Protein AF-A0A1B9L8H4-F1 (afdb_monomer_lite)

Secondary structure (DSSP, 8-state):
---HHHHHHHHHHHHHHHHHHHHTT----HHHHHHHHHHHTTSS-HHHHHHHHHHHHHHHSSSTTTGGG-STT-

Radius of gyration: 13.21 Å; chains: 1; bounding box: 26×26×33 Å

Foldseek 3Di:
DDDPVRLVVVVVVVVVVQVVCVVVVNDDDPLVVLLNVLCSVVVDPPVRSVVQQVVCCVVPVDSPCSLVPDPSSD

Structure (mmCIF, N/CA/C/O backbone):
data_AF-A0A1B9L8H4-F1
#
_entry.id   AF-A0A1B9L8H4-F1
#
loop_
_atom_site.group_PDB
_atom_site.id
_atom_site.type_symbol
_atom_site.label_atom_id
_atom_site.label_alt_id
_atom_site.label_comp_id
_atom_site.label_asym_id
_atom_site.label_entity_id
_atom_site.label_seq_id
_atom_site.pdbx_PDB_ins_code
_atom_site.Cartn_x
_atom_site.Cartn_y
_atom_site.Cartn_z
_atom_site.occupancy
_atom_site.B_iso_or_equiv
_atom_site.auth_seq_id
_atom_site.auth_comp_id
_atom_site.auth_asym_id
_atom_site.auth_atom_id
_atom_site.pdbx_PDB_model_num
ATOM 1 N N . MET A 1 1 ? 6.117 8.498 -13.740 1.00 70.00 1 MET A N 1
ATOM 2 C CA . MET A 1 1 ? 5.685 7.089 -13.844 1.00 70.00 1 MET A CA 1
ATOM 3 C C . MET A 1 1 ? 6.892 6.269 -14.240 1.00 70.00 1 MET A C 1
ATOM 5 O O . MET A 1 1 ? 7.704 6.794 -14.993 1.00 70.00 1 MET A O 1
ATOM 9 N N . MET A 1 2 ? 7.005 5.051 -13.714 1.00 82.00 2 MET A 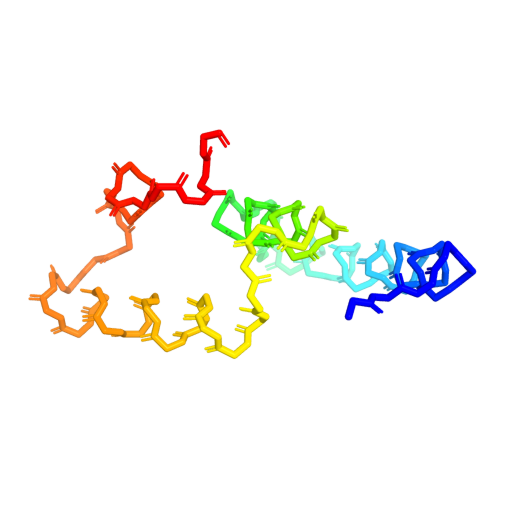N 1
ATOM 10 C CA . MET A 1 2 ? 8.098 4.129 -14.041 1.00 82.00 2 MET A CA 1
ATOM 11 C C . MET A 1 2 ? 8.012 3.661 -15.501 1.00 82.00 2 MET A C 1
ATOM 13 O O . MET A 1 2 ? 6.902 3.475 -16.018 1.00 82.00 2 MET A O 1
ATOM 17 N N . THR A 1 3 ? 9.158 3.441 -16.146 1.00 89.12 3 THR A N 1
ATOM 18 C CA . THR A 1 3 ? 9.228 2.714 -17.425 1.00 89.12 3 THR A CA 1
ATOM 19 C C . THR A 1 3 ? 8.890 1.229 -17.226 1.00 89.12 3 THR A C 1
ATOM 21 O O . THR A 1 3 ? 8.918 0.743 -16.094 1.00 89.12 3 THR A O 1
ATOM 24 N N . PRO A 1 4 ? 8.562 0.475 -18.291 1.00 89.50 4 PRO A N 1
ATOM 25 C CA . PRO A 1 4 ? 8.330 -0.967 -18.183 1.00 89.50 4 PRO A CA 1
ATOM 26 C C . PRO A 1 4 ? 9.492 -1.727 -17.527 1.00 89.50 4 PRO A C 1
ATOM 28 O O . PRO A 1 4 ? 9.261 -2.568 -16.664 1.00 89.50 4 PRO A O 1
ATOM 31 N N . GLU A 1 5 ? 10.732 -1.380 -17.868 1.00 91.00 5 GLU A N 1
ATOM 32 C CA . GLU A 1 5 ? 11.940 -2.006 -17.320 1.00 91.00 5 GLU A CA 1
ATOM 33 C C . GLU A 1 5 ? 12.134 -1.658 -15.836 1.00 91.00 5 GLU A C 1
ATOM 35 O O . GLU A 1 5 ? 12.533 -2.502 -15.033 1.00 91.00 5 GLU A O 1
ATOM 40 N N . GLU A 1 6 ? 11.823 -0.417 -15.450 1.00 88.62 6 GLU A N 1
ATOM 41 C CA . GLU A 1 6 ? 11.835 0.006 -14.047 1.00 88.62 6 GLU A CA 1
ATOM 42 C C . GLU A 1 6 ? 10.768 -0.730 -13.231 1.00 88.62 6 GLU A C 1
ATOM 44 O O . GLU A 1 6 ? 11.056 -1.153 -12.112 1.00 88.62 6 GLU A O 1
ATOM 49 N N . LYS A 1 7 ? 9.567 -0.936 -13.794 1.00 88.56 7 LYS A N 1
ATOM 50 C CA . LYS A 1 7 ? 8.501 -1.716 -13.147 1.00 88.56 7 LYS A CA 1
ATOM 51 C C . LYS A 1 7 ? 8.917 -3.169 -12.940 1.00 88.56 7 LYS A C 1
ATOM 53 O O . LYS A 1 7 ? 8.730 -3.692 -11.848 1.00 88.56 7 LYS A O 1
ATOM 58 N N . GLU A 1 8 ? 9.492 -3.812 -13.954 1.00 89.31 8 GLU A N 1
ATOM 59 C CA . GLU A 1 8 ? 9.916 -5.216 -13.869 1.00 89.31 8 GLU A CA 1
ATOM 60 C C . GLU A 1 8 ? 10.995 -5.416 -12.797 1.00 89.31 8 GLU A C 1
ATOM 62 O O . GLU A 1 8 ? 10.856 -6.272 -11.922 1.00 89.31 8 GLU A O 1
ATOM 67 N N . LYS A 1 9 ? 12.013 -4.548 -12.787 1.00 88.75 9 LYS A N 1
ATOM 68 C CA . LYS A 1 9 ? 13.051 -4.560 -11.751 1.00 88.75 9 LYS A CA 1
ATOM 69 C C . LYS A 1 9 ? 12.480 -4.300 -10.357 1.00 88.75 9 LYS A C 1
ATOM 71 O O . LYS A 1 9 ? 12.923 -4.903 -9.381 1.00 88.75 9 LYS A O 1
ATOM 76 N N . TRP A 1 10 ? 11.525 -3.381 -10.248 1.00 88.25 10 TRP A N 1
ATOM 77 C CA . TRP A 1 10 ? 10.891 -3.067 -8.975 1.00 88.25 10 TRP A CA 1
ATOM 78 C C . TRP A 1 10 ? 10.095 -4.263 -8.438 1.00 88.25 10 TRP A C 1
ATOM 80 O O . TRP A 1 10 ? 10.281 -4.621 -7.280 1.00 88.25 10 TRP A O 1
ATOM 90 N N . ILE A 1 11 ? 9.312 -4.944 -9.283 1.00 88.19 11 ILE A N 1
ATOM 91 C CA . ILE A 1 11 ? 8.564 -6.162 -8.919 1.00 88.19 11 ILE A CA 1
ATOM 92 C C . ILE A 1 11 ? 9.503 -7.257 -8.392 1.00 88.19 11 ILE A C 1
ATOM 94 O O . ILE A 1 11 ? 9.196 -7.905 -7.389 1.00 88.19 11 ILE A O 1
ATOM 98 N N . GLU A 1 12 ? 10.654 -7.462 -9.038 1.00 88.94 12 GLU A N 1
ATOM 99 C CA . GLU A 1 12 ? 11.646 -8.452 -8.602 1.00 88.94 12 GLU A CA 1
ATOM 100 C C . GLU A 1 12 ? 12.186 -8.140 -7.197 1.00 88.94 12 GLU A C 1
ATOM 102 O O . GLU A 1 12 ? 12.125 -8.991 -6.309 1.00 88.94 12 GLU A O 1
ATOM 107 N N . VAL A 1 13 ? 12.637 -6.902 -6.965 1.00 85.00 13 VAL A N 1
ATOM 108 C CA . VAL A 1 13 ? 13.155 -6.465 -5.655 1.00 85.00 13 VAL A CA 1
ATOM 109 C C . VAL A 1 13 ? 12.075 -6.547 -4.573 1.00 85.00 13 VAL A C 1
ATOM 111 O O . VAL A 1 13 ? 12.338 -6.981 -3.448 1.00 85.00 13 VAL A O 1
ATOM 114 N N . ASN A 1 14 ? 10.840 -6.167 -4.903 1.00 87.31 14 ASN A N 1
ATOM 115 C CA . ASN A 1 14 ? 9.753 -6.164 -3.933 1.00 87.31 14 ASN A CA 1
ATOM 116 C C . ASN A 1 14 ? 9.334 -7.584 -3.530 1.00 87.31 14 ASN A C 1
ATOM 118 O O . ASN A 1 14 ? 8.977 -7.825 -2.376 1.00 87.31 14 ASN A O 1
ATOM 122 N N . ARG A 1 15 ? 9.462 -8.559 -4.439 1.00 89.38 15 ARG A N 1
ATOM 123 C CA . ARG A 1 15 ? 9.238 -9.975 -4.129 1.00 89.38 15 ARG A CA 1
ATOM 124 C C . ARG A 1 15 ? 10.189 -10.488 -3.046 1.00 89.38 15 ARG A C 1
ATOM 126 O O . ARG A 1 15 ? 9.747 -11.208 -2.151 1.00 89.38 15 ARG A O 1
ATOM 133 N N . GLU A 1 16 ? 11.472 -10.138 -3.114 1.00 88.56 16 GLU A N 1
ATOM 134 C CA . GLU A 1 16 ? 12.456 -10.535 -2.097 1.00 88.56 16 GLU A CA 1
ATOM 135 C C . GLU A 1 16 ? 12.155 -9.882 -0.743 1.00 88.56 16 GLU A C 1
ATOM 137 O O . GLU A 1 16 ? 12.143 -10.562 0.285 1.00 88.56 16 GLU A O 1
ATOM 142 N N . SER A 1 17 ? 11.824 -8.588 -0.750 1.00 89.75 17 SER A N 1
ATOM 143 C CA . SER A 1 17 ? 11.421 -7.846 0.452 1.00 89.75 17 SER A CA 1
ATOM 144 C C . SER A 1 17 ? 10.201 -8.481 1.135 1.00 89.75 17 SER A C 1
ATOM 146 O O . SER A 1 17 ? 10.233 -8.787 2.330 1.00 89.75 17 SER A O 1
ATOM 148 N N . LYS A 1 18 ? 9.148 -8.789 0.367 1.00 90.75 18 LYS A N 1
ATOM 149 C CA . LYS A 1 18 ? 7.939 -9.459 0.873 1.00 90.75 18 LYS A CA 1
ATOM 150 C C . LYS A 1 18 ? 8.227 -10.845 1.439 1.00 90.75 18 LYS A C 1
ATOM 152 O O . LYS A 1 18 ? 7.629 -11.223 2.443 1.00 90.75 18 LYS A O 1
ATOM 157 N N . ALA A 1 19 ? 9.149 -11.598 0.836 1.00 91.00 19 ALA A N 1
ATOM 158 C CA . ALA A 1 19 ? 9.556 -12.897 1.365 1.00 91.00 19 ALA A CA 1
ATOM 159 C C . ALA A 1 19 ? 10.218 -12.768 2.747 1.00 91.00 19 ALA A C 1
ATOM 161 O O . ALA A 1 19 ? 9.925 -13.570 3.632 1.00 91.00 19 ALA A O 1
ATOM 162 N N . ILE A 1 20 ? 11.051 -11.743 2.960 1.00 92.56 20 ILE A N 1
ATOM 163 C CA . ILE A 1 20 ? 11.658 -11.453 4.270 1.00 92.56 20 ILE A CA 1
ATOM 164 C C . ILE A 1 20 ? 10.577 -11.079 5.291 1.00 92.56 20 ILE A C 1
ATOM 166 O O . ILE A 1 20 ? 10.522 -11.671 6.366 1.00 92.56 20 ILE A O 1
ATOM 170 N N . LEU A 1 21 ? 9.667 -10.165 4.944 1.00 91.62 21 LEU A N 1
ATOM 171 C CA . LEU A 1 21 ? 8.577 -9.750 5.836 1.00 91.62 21 LEU A CA 1
ATOM 172 C C . LEU A 1 21 ? 7.630 -10.907 6.186 1.00 91.62 21 LEU A C 1
ATOM 174 O O . LEU A 1 21 ? 7.138 -10.990 7.313 1.00 91.62 21 LEU A O 1
ATOM 178 N N . ALA A 1 22 ? 7.402 -11.834 5.254 1.00 94.25 22 ALA A N 1
ATOM 179 C CA . ALA A 1 22 ? 6.609 -13.033 5.501 1.00 94.25 22 ALA A CA 1
ATOM 180 C C . ALA A 1 22 ? 7.259 -13.957 6.547 1.00 94.25 22 ALA A C 1
ATOM 182 O O . ALA A 1 22 ? 6.544 -14.541 7.362 1.00 94.25 22 ALA A O 1
ATOM 183 N N . LEU A 1 23 ? 8.597 -14.055 6.584 1.00 95.31 23 LEU A N 1
ATOM 184 C CA . LEU A 1 23 ? 9.309 -14.808 7.630 1.00 95.31 23 LEU A CA 1
ATOM 185 C C . LEU A 1 23 ? 9.087 -14.211 9.026 1.00 95.31 23 LEU A C 1
ATOM 187 O O . LEU A 1 23 ? 9.097 -14.942 10.014 1.00 95.31 23 LEU A O 1
ATOM 191 N N . GLU A 1 24 ? 8.856 -12.902 9.104 1.00 93.50 24 GLU A N 1
ATOM 192 C CA . GLU A 1 24 ? 8.599 -12.173 10.350 1.00 93.50 24 GLU A CA 1
ATOM 193 C C . GLU A 1 24 ? 7.101 -12.087 10.700 1.00 93.50 24 GLU A C 1
ATOM 195 O O . GLU A 1 24 ? 6.733 -11.517 11.727 1.00 93.50 24 GLU A O 1
ATOM 200 N N . GLY A 1 25 ? 6.220 -12.653 9.866 1.00 90.94 25 GLY A N 1
ATOM 201 C CA . GLY A 1 25 ? 4.768 -12.550 10.036 1.00 90.94 25 GLY A CA 1
ATOM 202 C C . GLY A 1 25 ? 4.216 -11.140 9.794 1.00 90.94 25 GLY A C 1
ATOM 203 O O . GLY A 1 25 ? 3.114 -10.830 10.242 1.00 90.94 25 GLY A O 1
ATOM 204 N N . LEU A 1 26 ? 4.973 -10.285 9.100 1.00 87.75 26 LEU A N 1
ATOM 205 C CA . LEU A 1 26 ? 4.608 -8.905 8.756 1.00 87.75 26 LEU A CA 1
ATOM 206 C C . LEU A 1 26 ? 3.922 -8.786 7.387 1.00 87.75 26 LEU A C 1
ATOM 208 O O . LEU A 1 26 ? 3.507 -7.698 6.992 1.00 87.75 26 LEU A O 1
ATOM 212 N N . TYR A 1 27 ? 3.810 -9.897 6.664 1.00 86.94 27 TYR A N 1
ATOM 213 C CA . TYR A 1 27 ? 3.170 -9.986 5.359 1.00 86.94 27 TYR A CA 1
ATOM 214 C C . TYR A 1 27 ? 2.416 -11.329 5.252 1.00 86.94 27 TYR A C 1
ATOM 216 O O . TYR A 1 27 ? 2.919 -12.325 5.787 1.00 86.94 27 TYR A O 1
ATOM 224 N N . PRO A 1 28 ? 1.225 -11.405 4.610 1.00 79.31 28 PRO A N 1
ATOM 225 C CA . PRO A 1 28 ? 0.582 -10.422 3.720 1.00 79.31 28 PRO A CA 1
ATOM 226 C C . PRO A 1 28 ? 0.051 -9.157 4.404 1.00 79.31 28 PRO A C 1
ATOM 228 O O . PRO A 1 28 ? -0.367 -9.188 5.560 1.00 79.31 28 PRO A O 1
ATOM 231 N N . ASN A 1 29 ? 0.045 -8.052 3.654 1.00 87.88 29 ASN A N 1
ATOM 232 C CA . ASN A 1 29 ? -0.503 -6.762 4.064 1.00 87.88 29 ASN A CA 1
ATOM 233 C C . ASN A 1 29 ? -1.336 -6.163 2.919 1.00 87.88 29 ASN A C 1
ATOM 235 O O . ASN A 1 29 ? -0.793 -5.604 1.971 1.00 87.88 29 ASN A O 1
ATOM 239 N N . GLU A 1 30 ? -2.661 -6.251 3.045 1.00 89.44 30 GLU A N 1
ATOM 240 C CA . GLU A 1 30 ? -3.618 -5.827 2.010 1.00 89.44 30 GLU A CA 1
ATOM 241 C C . GLU A 1 30 ? -3.489 -4.344 1.632 1.00 89.44 30 GLU A C 1
ATOM 243 O O . GLU A 1 30 ? -3.734 -3.967 0.488 1.00 89.44 30 GLU A O 1
ATOM 248 N N . ILE A 1 31 ? -3.102 -3.487 2.584 1.00 90.94 31 ILE A N 1
ATOM 249 C CA . ILE A 1 31 ? -2.919 -2.057 2.315 1.00 90.94 31 ILE A CA 1
ATOM 250 C C . ILE A 1 31 ? -1.676 -1.828 1.469 1.00 90.94 31 ILE A C 1
ATOM 252 O O . ILE A 1 31 ? -1.714 -1.018 0.547 1.00 90.94 31 ILE A O 1
ATOM 256 N N . ASP A 1 32 ? -0.595 -2.531 1.790 1.00 90.38 32 ASP A N 1
ATOM 257 C CA . ASP A 1 32 ? 0.665 -2.427 1.061 1.00 90.38 32 ASP A CA 1
ATOM 258 C C . ASP A 1 32 ? 0.491 -2.910 -0.385 1.00 90.38 32 ASP A C 1
ATOM 260 O O . ASP A 1 32 ? 0.856 -2.203 -1.320 1.00 90.38 32 ASP A O 1
ATOM 264 N N . ASP A 1 33 ? -0.203 -4.038 -0.572 1.00 91.38 33 ASP A N 1
ATOM 265 C CA . ASP A 1 33 ? -0.503 -4.594 -1.896 1.00 91.38 33 ASP A CA 1
ATOM 266 C C . ASP A 1 33 ? -1.334 -3.649 -2.766 1.00 91.38 33 ASP A C 1
ATOM 268 O O . ASP A 1 33 ? -1.003 -3.416 -3.929 1.00 91.38 33 ASP A O 1
ATOM 272 N N . ALA A 1 34 ? -2.388 -3.059 -2.201 1.00 92.81 34 ALA A N 1
ATOM 273 C CA . ALA A 1 34 ? -3.232 -2.120 -2.931 1.00 92.81 34 ALA A CA 1
ATOM 274 C C . ALA A 1 34 ? -2.492 -0.817 -3.285 1.00 92.81 34 ALA A C 1
ATOM 276 O O . ALA A 1 34 ? -2.734 -0.233 -4.344 1.00 92.81 34 ALA A O 1
ATOM 277 N N . ILE A 1 35 ? -1.594 -0.344 -2.412 1.00 93.00 35 ILE A N 1
ATOM 278 C CA . ILE A 1 35 ? -0.750 0.826 -2.694 1.00 93.00 35 ILE A CA 1
ATOM 279 C C . ILE A 1 35 ? 0.230 0.505 -3.821 1.00 93.00 35 ILE A C 1
ATOM 281 O O . ILE A 1 35 ? 0.352 1.288 -4.761 1.00 93.00 35 ILE A O 1
ATOM 285 N N . GLU A 1 36 ? 0.905 -0.638 -3.747 1.00 91.62 36 GLU A N 1
ATOM 286 C CA . GLU A 1 36 ? 1.839 -1.113 -4.765 1.00 91.62 36 GLU A CA 1
ATOM 287 C C . GLU A 1 36 ? 1.190 -1.207 -6.146 1.00 91.62 36 GLU A C 1
ATOM 289 O O . GLU A 1 36 ? 1.708 -0.633 -7.106 1.00 91.62 36 GLU A O 1
ATOM 294 N N . GLU A 1 37 ? 0.029 -1.854 -6.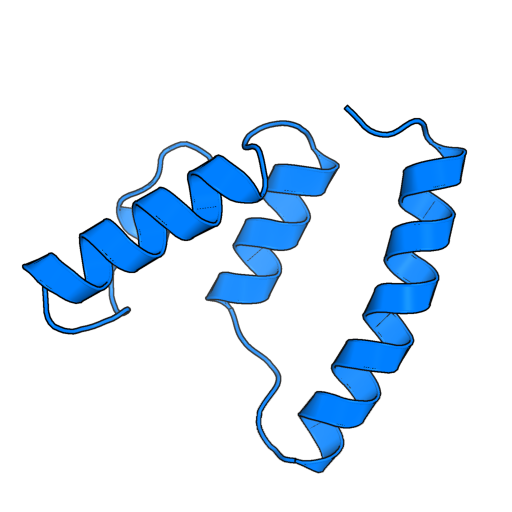241 1.00 92.19 37 GLU A N 1
ATOM 295 C CA . GLU A 1 37 ? -0.720 -1.978 -7.493 1.00 92.19 37 GLU A CA 1
ATOM 296 C C . GLU A 1 37 ? -1.069 -0.597 -8.074 1.00 92.19 37 GLU A C 1
ATOM 298 O O . GLU A 1 37 ? -0.778 -0.296 -9.235 1.00 92.19 37 GLU A O 1
ATOM 303 N N . ALA A 1 38 ? -1.619 0.295 -7.246 1.00 93.44 38 ALA A N 1
ATOM 304 C CA . ALA A 1 38 ? -2.007 1.632 -7.677 1.00 93.44 38 ALA A CA 1
ATOM 305 C C . ALA A 1 38 ? -0.805 2.501 -8.094 1.00 93.44 38 ALA A C 1
ATOM 307 O O . ALA A 1 38 ? -0.926 3.328 -9.005 1.00 93.44 38 ALA A O 1
ATOM 308 N N . VAL A 1 39 ? 0.359 2.326 -7.458 1.00 92.12 39 VAL A N 1
ATOM 309 C CA . VAL A 1 39 ? 1.605 3.016 -7.827 1.00 92.12 39 VAL A CA 1
ATOM 310 C C . VAL A 1 39 ? 2.150 2.489 -9.151 1.00 92.12 39 VAL A C 1
ATOM 312 O O . VAL A 1 39 ? 2.520 3.290 -10.017 1.00 92.12 39 VAL A O 1
ATOM 315 N N . LEU A 1 40 ? 2.158 1.168 -9.347 1.00 90.25 40 LEU A N 1
ATOM 316 C CA . LEU A 1 40 ? 2.590 0.547 -10.599 1.00 90.25 40 LEU A CA 1
ATOM 317 C C . LEU A 1 40 ? 1.704 0.955 -11.780 1.00 90.25 40 LEU A C 1
ATOM 319 O O . LEU A 1 40 ? 2.221 1.200 -12.875 1.00 90.25 40 LEU A O 1
ATOM 323 N N . ASP A 1 41 ? 0.402 1.118 -11.564 1.00 91.56 41 ASP A N 1
ATOM 324 C CA . ASP A 1 41 ? -0.535 1.621 -12.577 1.00 91.56 41 ASP A CA 1
ATOM 325 C C . ASP A 1 41 ? -0.472 3.140 -12.768 1.00 91.56 41 ASP A C 1
ATOM 327 O O . ASP A 1 41 ? -1.051 3.686 -13.708 1.00 91.56 41 ASP A O 1
ATOM 331 N N . GLY A 1 42 ? 0.238 3.848 -11.888 1.00 91.94 42 GLY A N 1
ATOM 332 C CA . GLY A 1 42 ? 0.321 5.304 -11.906 1.00 91.94 42 GLY A CA 1
ATOM 333 C C . GLY A 1 42 ? -0.977 6.006 -11.492 1.00 91.94 42 GLY A C 1
ATOM 334 O O . GLY A 1 42 ? -1.124 7.199 -11.764 1.00 91.94 42 GLY A O 1
ATOM 335 N N . ARG A 1 43 ? -1.900 5.293 -10.829 1.00 94.75 43 ARG A N 1
ATOM 336 C CA . ARG A 1 43 ? -3.135 5.841 -10.236 1.00 94.75 43 ARG A CA 1
ATOM 337 C C . ARG A 1 43 ? -2.834 6.756 -9.048 1.00 94.75 43 ARG A C 1
ATOM 339 O O . ARG A 1 43 ? -3.549 7.728 -8.817 1.00 94.75 43 ARG A O 1
ATOM 346 N N . VAL A 1 44 ? -1.763 6.462 -8.313 1.00 95.69 44 VAL A N 1
ATOM 347 C CA . VAL A 1 44 ? -1.293 7.238 -7.160 1.00 95.69 44 VAL A CA 1
ATOM 348 C C . VAL A 1 44 ? 0.235 7.286 -7.150 1.00 95.69 44 VAL A C 1
ATOM 350 O O . VAL A 1 44 ? 0.902 6.437 -7.735 1.00 95.69 44 VAL A O 1
ATOM 353 N N . THR A 1 45 ? 0.820 8.290 -6.499 1.00 93.88 45 THR A N 1
ATOM 354 C CA . THR A 1 45 ? 2.263 8.272 -6.196 1.00 93.88 45 THR A CA 1
ATOM 355 C C . THR A 1 45 ? 2.498 7.648 -4.826 1.00 93.88 45 THR A C 1
ATOM 357 O O . THR A 1 45 ? 1.676 7.824 -3.930 1.00 93.88 45 THR A O 1
ATOM 360 N N . GLU A 1 46 ? 3.644 6.996 -4.624 1.00 90.88 46 GLU A N 1
ATOM 361 C CA . GLU A 1 46 ? 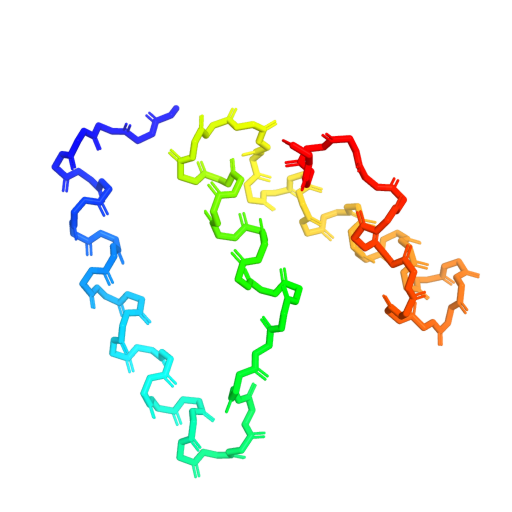4.019 6.425 -3.320 1.00 90.88 46 GLU A CA 1
ATOM 362 C C . GLU A 1 46 ? 3.916 7.470 -2.196 1.00 90.88 46 GLU A C 1
ATOM 364 O O . GLU A 1 46 ? 3.269 7.244 -1.174 1.00 90.88 46 GLU A O 1
ATOM 369 N N . ARG A 1 47 ? 4.453 8.677 -2.432 1.00 94.38 47 ARG A N 1
ATOM 370 C CA . ARG A 1 47 ? 4.375 9.793 -1.478 1.00 94.38 47 ARG A CA 1
ATOM 371 C C . ARG A 1 47 ? 2.932 10.146 -1.116 1.00 94.38 47 ARG A C 1
ATOM 373 O O . ARG A 1 47 ? 2.633 10.328 0.060 1.00 94.38 47 ARG A O 1
ATOM 380 N N . GLN A 1 48 ? 2.047 10.234 -2.108 1.00 96.06 48 GLN A N 1
ATOM 381 C CA . GLN A 1 48 ? 0.636 10.532 -1.870 1.00 96.06 48 GLN A CA 1
ATOM 382 C C . GLN A 1 48 ? -0.041 9.418 -1.063 1.00 96.06 48 GLN A C 1
ATOM 384 O O . GLN A 1 48 ? -0.712 9.716 -0.078 1.00 96.06 48 GLN A O 1
ATOM 389 N N . ALA A 1 49 ? 0.160 8.151 -1.430 1.00 95.38 49 ALA A N 1
ATOM 390 C CA . ALA A 1 49 ? -0.437 7.020 -0.723 1.00 95.38 49 ALA A CA 1
ATOM 391 C C . ALA A 1 49 ? -0.012 6.976 0.758 1.00 95.38 49 ALA A C 1
ATOM 393 O O . ALA A 1 49 ? -0.851 6.801 1.647 1.00 95.38 49 ALA A O 1
ATOM 394 N N . VAL A 1 50 ? 1.272 7.229 1.037 1.00 94.00 50 VAL A N 1
ATOM 395 C CA . VAL A 1 50 ? 1.827 7.305 2.398 1.00 94.00 50 VAL A CA 1
ATOM 396 C C . VAL A 1 50 ? 1.238 8.482 3.180 1.00 94.00 50 VAL A C 1
ATOM 398 O O . VAL A 1 50 ? 0.778 8.302 4.310 1.00 94.00 50 VAL A O 1
ATOM 401 N N . GLU A 1 51 ? 1.216 9.685 2.596 1.00 97.50 51 GLU A N 1
ATOM 402 C CA . GLU A 1 51 ? 0.645 10.881 3.231 1.00 97.50 51 GLU A CA 1
ATOM 403 C C . GLU A 1 51 ? -0.845 10.678 3.566 1.00 97.50 51 GLU A C 1
ATOM 405 O O . GLU A 1 51 ? -1.293 10.989 4.676 1.00 97.50 51 GLU A O 1
ATOM 410 N N . GLU A 1 52 ? -1.609 10.087 2.646 1.00 97.19 52 GLU A N 1
ATOM 411 C CA . GLU A 1 52 ? -3.030 9.798 2.824 1.00 97.19 52 GLU A CA 1
ATOM 412 C C . GLU A 1 52 ? -3.302 8.696 3.856 1.00 97.19 52 GLU A C 1
ATOM 414 O O . GLU A 1 52 ? -4.281 8.805 4.606 1.00 97.19 52 GLU A O 1
ATOM 419 N N . CYS A 1 53 ? -2.468 7.652 3.914 1.00 95.69 53 CYS A N 1
ATOM 420 C CA . CYS A 1 53 ? -2.559 6.581 4.911 1.00 95.69 53 CYS A CA 1
ATOM 421 C C . CYS A 1 53 ? -2.240 7.112 6.312 1.00 95.69 53 CYS A C 1
ATOM 423 O O . CYS A 1 53 ? -3.029 6.947 7.247 1.00 95.69 53 CYS A O 1
ATOM 425 N N . LEU A 1 54 ? -1.144 7.864 6.453 1.00 96.38 54 LEU A N 1
ATOM 426 C CA . LEU A 1 54 ? -0.784 8.523 7.709 1.00 96.38 54 LEU A CA 1
ATOM 427 C C . LEU A 1 54 ? -1.876 9.493 8.171 1.00 96.38 54 LEU A C 1
ATOM 429 O O . LEU A 1 54 ? -2.215 9.522 9.357 1.00 96.38 54 LEU A O 1
ATOM 433 N N . GLY A 1 55 ? -2.444 10.276 7.251 1.00 97.88 55 GLY A N 1
ATOM 434 C CA . GLY A 1 55 ? -3.570 11.164 7.534 1.00 97.88 55 GLY A CA 1
ATOM 435 C C . GLY A 1 55 ? -4.797 10.404 8.041 1.00 97.88 55 GLY A C 1
ATOM 436 O O . GLY A 1 55 ? -5.394 10.794 9.051 1.00 97.88 55 GLY A O 1
ATOM 437 N N . TYR A 1 56 ? -5.134 9.284 7.396 1.00 97.75 56 TYR A N 1
ATOM 438 C CA . TYR A 1 56 ? -6.251 8.430 7.794 1.00 97.75 56 TYR A CA 1
ATOM 439 C C . TYR A 1 56 ? -6.047 7.848 9.194 1.00 97.75 56 TYR A C 1
ATOM 441 O O . TYR A 1 56 ? -6.879 8.055 10.077 1.00 97.75 56 TYR A O 1
ATOM 449 N N . VAL A 1 57 ? -4.906 7.203 9.441 1.00 97.00 57 VAL A N 1
ATOM 450 C CA . VAL A 1 57 ? -4.597 6.581 10.735 1.00 97.00 57 VAL A CA 1
ATOM 451 C C . VAL A 1 57 ? -4.568 7.619 11.855 1.00 97.00 57 VAL A C 1
ATOM 453 O O . VAL A 1 57 ? -5.092 7.377 12.943 1.00 97.00 57 VAL A O 1
ATOM 456 N N . LYS A 1 58 ? -4.030 8.820 11.605 1.00 98.00 58 LYS A N 1
ATOM 457 C CA . LYS A 1 58 ? -4.034 9.903 12.602 1.00 98.00 58 LYS A CA 1
ATOM 458 C C . LYS A 1 58 ? -5.446 10.330 12.994 1.00 98.00 58 LYS A C 1
ATOM 460 O O . LYS A 1 58 ? -5.670 10.579 14.183 1.00 98.00 58 LYS A O 1
ATOM 465 N N . LYS A 1 59 ? -6.369 10.402 12.031 1.00 98.00 59 LYS A N 1
ATOM 466 C CA . LYS A 1 59 ? -7.764 10.816 12.239 1.00 98.00 59 LYS A CA 1
ATOM 467 C C . LYS A 1 59 ? -8.622 9.707 12.850 1.00 98.00 59 LYS A C 1
ATOM 469 O O . LYS A 1 59 ? -9.370 9.970 13.784 1.00 98.00 59 LYS A O 1
ATOM 474 N N . HIS A 1 60 ? -8.501 8.486 12.341 1.00 97.56 60 HIS A N 1
ATOM 475 C CA . HIS A 1 60 ? -9.397 7.372 12.658 1.00 97.56 60 HIS A CA 1
ATOM 476 C C . HIS A 1 60 ? -8.841 6.416 13.718 1.00 97.56 60 HIS A C 1
ATOM 478 O O . HIS A 1 60 ? -9.585 5.594 14.242 1.00 97.56 60 HIS A O 1
ATOM 484 N N . LYS A 1 61 ? -7.548 6.527 14.057 1.00 96.56 61 LYS A N 1
ATOM 485 C CA . LYS A 1 61 ? -6.835 5.636 14.995 1.00 96.56 61 LYS A CA 1
ATOM 486 C C . LYS A 1 61 ? -6.900 4.157 14.599 1.00 96.56 61 LYS A C 1
ATOM 488 O O . LYS A 1 61 ? -6.741 3.275 15.434 1.00 96.56 61 LYS A O 1
ATOM 493 N N . THR A 1 62 ? -7.126 3.895 13.319 1.00 94.56 62 THR A N 1
ATOM 494 C CA . THR A 1 62 ? -7.168 2.567 12.719 1.00 94.56 62 THR A CA 1
ATOM 495 C C . THR A 1 62 ? -6.813 2.678 11.243 1.00 94.56 62 THR A C 1
ATOM 497 O O . THR A 1 62 ? -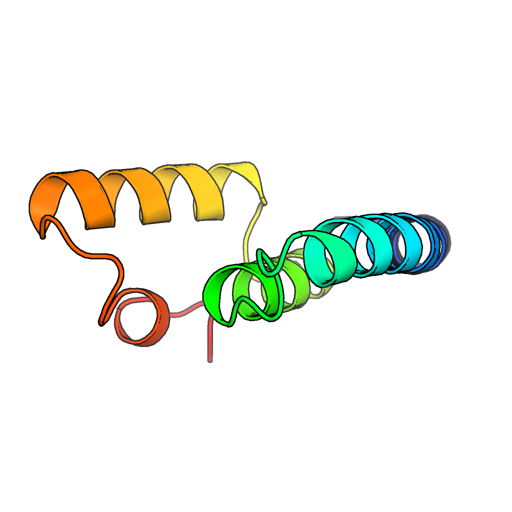6.947 3.748 10.647 1.00 94.56 62 THR A O 1
ATOM 500 N N . GLN A 1 63 ? -6.353 1.574 10.670 1.00 93.00 63 GLN A N 1
ATOM 501 C CA . GLN A 1 63 ? -6.175 1.406 9.229 1.00 93.00 63 GLN A CA 1
ATOM 502 C C . GLN A 1 63 ? -7.415 0.784 8.564 1.00 93.00 63 GLN A C 1
ATOM 504 O O . GLN A 1 63 ? -7.568 0.859 7.348 1.00 93.00 63 GLN A O 1
ATOM 509 N N . LYS A 1 64 ? -8.330 0.199 9.352 1.00 94.31 64 LYS A N 1
ATOM 510 C CA . LYS A 1 64 ? -9.567 -0.401 8.842 1.00 94.31 64 LYS A CA 1
ATOM 511 C C . LYS A 1 64 ? -10.425 0.664 8.160 1.00 94.31 64 LYS A C 1
ATOM 513 O O . LYS A 1 64 ? -10.708 1.688 8.779 1.00 94.31 64 LYS A O 1
ATOM 518 N N . GLY A 1 65 ? -10.878 0.398 6.936 1.00 94.44 65 GLY A N 1
ATOM 519 C CA . GLY A 1 65 ? -11.657 1.356 6.151 1.00 94.44 65 GLY A CA 1
ATOM 520 C C . GLY A 1 65 ? -10.806 2.300 5.294 1.00 94.44 65 GLY A C 1
ATOM 521 O O . GLY A 1 65 ? -11.362 3.203 4.663 1.00 94.44 65 GLY A O 1
ATOM 522 N N . PHE A 1 66 ? -9.470 2.181 5.323 1.00 96.38 66 PHE A N 1
ATOM 523 C CA . PHE A 1 66 ? -8.593 3.058 4.551 1.00 96.38 66 PHE A CA 1
ATOM 524 C C . PHE A 1 66 ? -8.770 2.836 3.049 1.00 96.38 66 PHE A C 1
ATOM 526 O O . PHE A 1 66 ? -9.044 3.806 2.343 1.00 96.38 66 PHE A O 1
ATOM 533 N N . LEU A 1 67 ? -8.673 1.592 2.573 1.00 95.31 67 LEU A N 1
ATOM 534 C CA . LEU A 1 67 ? -8.737 1.282 1.142 1.00 95.31 67 LEU A CA 1
ATOM 535 C C . LEU A 1 67 ? -10.093 1.650 0.536 1.00 95.31 67 LEU A C 1
ATOM 537 O O . LEU A 1 67 ? -10.151 2.231 -0.543 1.00 95.31 67 LEU A O 1
ATOM 541 N N . GLU A 1 68 ? -11.178 1.418 1.268 1.00 95.31 68 GLU A N 1
ATOM 542 C CA . GLU A 1 68 ? -12.542 1.770 0.867 1.00 95.31 68 GLU A CA 1
ATOM 543 C C . GLU A 1 68 ? -12.760 3.288 0.802 1.00 95.31 68 GLU A C 1
ATOM 545 O O . GLU A 1 68 ? -13.684 3.768 0.148 1.00 95.31 68 GLU A O 1
ATOM 550 N N . SER A 1 69 ? -11.910 4.061 1.485 1.00 94.81 69 SER A N 1
ATOM 551 C CA . SER A 1 69 ? -11.965 5.524 1.498 1.00 94.81 69 SER A CA 1
ATOM 552 C C . SER A 1 69 ? -11.152 6.186 0.382 1.00 94.81 69 SER A C 1
ATOM 554 O O . SER A 1 69 ? -10.987 7.411 0.397 1.00 94.81 69 SER A O 1
ATOM 556 N N . ARG A 1 70 ? -10.583 5.407 -0.544 1.00 95.81 70 ARG A N 1
ATOM 557 C CA . ARG A 1 70 ? -9.714 5.903 -1.613 1.00 95.81 70 ARG A CA 1
ATOM 558 C C . ARG A 1 70 ? -10.299 5.599 -2.979 1.00 95.81 70 ARG A C 1
ATOM 560 O O . ARG A 1 70 ? -10.913 4.569 -3.203 1.00 95.81 70 ARG A O 1
ATOM 567 N N . GLU A 1 71 ? -10.136 6.549 -3.891 1.00 93.06 71 GLU A N 1
ATOM 568 C CA . GLU A 1 71 ? -10.602 6.392 -5.271 1.00 93.06 71 GLU A CA 1
ATOM 569 C C . GLU A 1 71 ? -9.571 5.657 -6.132 1.00 93.06 71 GLU A C 1
ATOM 571 O O . GLU A 1 71 ? -9.941 4.997 -7.092 1.00 93.06 71 GLU A O 1
ATOM 576 N N . TRP A 1 72 ? -8.286 5.721 -5.769 1.00 93.69 72 TRP A N 1
ATOM 577 C CA . TRP A 1 72 ? -7.205 5.050 -6.497 1.00 93.69 72 TRP A CA 1
ATOM 578 C C . TRP A 1 72 ? -7.110 3.540 -6.221 1.00 93.69 72 TRP A C 1
ATOM 580 O O . TRP A 1 72 ? -6.301 2.875 -6.856 1.00 93.69 72 TRP A O 1
ATOM 59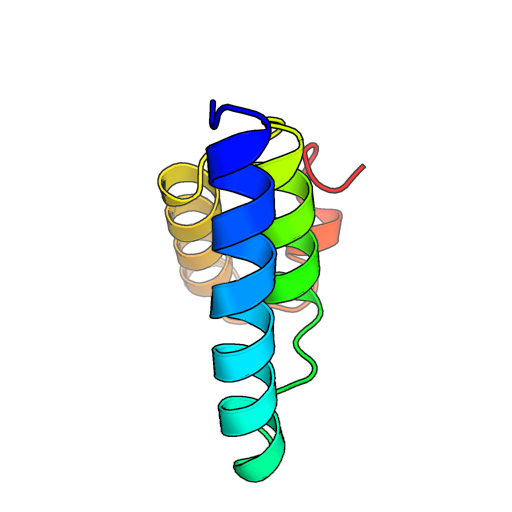0 N N . THR A 1 73 ? -7.921 2.999 -5.306 1.00 90.69 73 THR A N 1
ATOM 591 C CA . THR A 1 73 ? -8.035 1.553 -5.022 1.00 90.69 73 THR A CA 1
ATOM 592 C C . THR A 1 73 ? -9.088 0.852 -5.884 1.00 90.69 73 THR A C 1
ATOM 594 O O . THR A 1 73 ? -9.288 -0.353 -5.741 1.00 90.69 73 THR A O 1
ATOM 597 N N . LYS A 1 74 ? -9.789 1.601 -6.741 1.00 83.69 74 LYS A N 1
ATOM 598 C CA . LYS A 1 74 ? -10.844 1.109 -7.633 1.00 83.69 74 LYS A CA 1
ATOM 599 C C . LYS 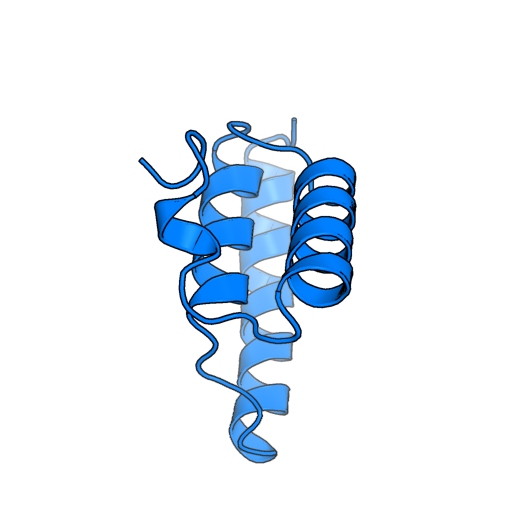A 1 74 ? -10.330 0.878 -9.050 1.00 83.69 74 LYS A C 1
ATOM 601 O O . LYS A 1 74 ? -9.281 1.468 -9.413 1.00 83.69 74 LYS A O 1
#

pLDDT: mean 91.82, std 4.59, range [70.0, 98.0]

Sequence (74 aa):
MMTPEEKEKWIEVNRESKAILALEGLYPNEIDDAIEEAVLDGRVTERQAVEECLGYVKKHKTQKGFLESREWTK